Protein AF-A0A968YWM2-F1 (afdb_monomer)

Secondary structure (DSSP, 8-state):
-PPP-TT-HHHHHHHHHHHHHTTT--TT-EEEEEE-GGGTTGGG-BTTTB-TTPPEEEEEE----PPP-

Mean predicted aligned error: 7.8 Å

Sequence (69 a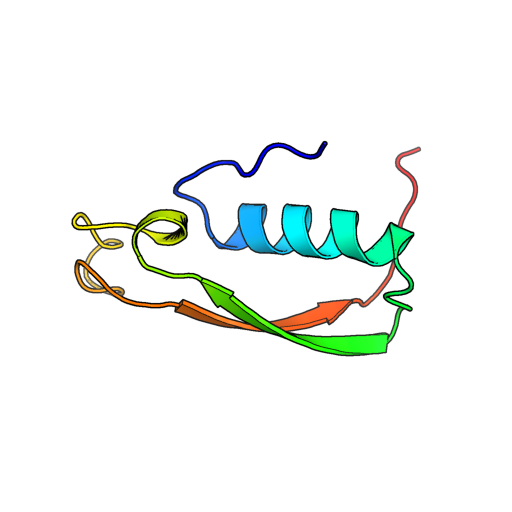a):
MGLIEKGNPAVDCYAYLKGTVSEGLAAGRQRRLVVPPDLGYGDRGRRNVIPPGATLVFDVELLAIEEPK

Solvent-accessible surface area (backbone atoms only — not comparable to full-atom values): 4230 Å² total; per-residue (Å²): 135,76,76,66,57,77,60,37,50,72,60,30,50,51,38,51,50,59,56,40,40,82,74,69,57,54,67,77,42,74,47,78,46,77,37,49,19,89,55,23,47,24,76,71,22,47,82,96,81,39,59,54,58,44,66,46,77,44,84,46,67,40,76,73,87,80,79,87,129

Foldseek 3Di:
DQDQPAADVVVNVVSVVVVCVVVDDDAFDKDKDKAWQRRYRAQNADDPPGHHRDIDIDTDGRHDDDDDD

Structure (mmCIF, N/CA/C/O backbone):
data_AF-A0A968YWM2-F1
#
_entry.id   AF-A0A968YWM2-F1
#
loop_
_atom_site.group_PDB
_atom_site.id
_atom_site.type_symbol
_atom_site.label_atom_id
_atom_site.label_alt_id
_atom_site.label_comp_id
_atom_site.label_asym_id
_atom_site.label_entity_id
_atom_site.label_seq_id
_atom_site.pdbx_PDB_ins_code
_atom_site.Cartn_x
_atom_site.Cartn_y
_atom_site.Cartn_z
_atom_site.occupancy
_atom_site.B_iso_or_equiv
_atom_site.auth_seq_id
_atom_site.auth_comp_id
_atom_site.auth_asym_id
_atom_site.auth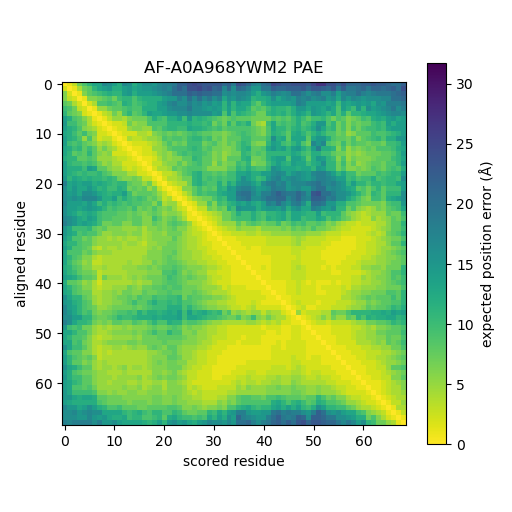_atom_id
_atom_site.pdbx_PDB_model_num
ATOM 1 N N . MET A 1 1 ? -7.915 17.934 3.993 1.00 37.94 1 MET A N 1
ATOM 2 C CA . MET A 1 1 ? -7.127 17.638 2.778 1.00 37.94 1 MET A CA 1
ATOM 3 C C . MET A 1 1 ? -5.839 16.946 3.221 1.00 37.94 1 MET A C 1
ATOM 5 O O . MET A 1 1 ? -4.868 17.620 3.533 1.00 37.94 1 MET A O 1
ATOM 9 N N . GLY A 1 2 ? -5.880 15.626 3.435 1.00 44.09 2 GLY A N 1
ATOM 10 C CA . GLY A 1 2 ? -4.714 14.865 3.904 1.00 44.09 2 GLY A CA 1
ATOM 11 C C . GLY A 1 2 ? -3.716 14.698 2.764 1.00 44.09 2 GLY A C 1
ATOM 12 O O . GLY A 1 2 ? -4.101 14.255 1.686 1.00 44.09 2 GLY A O 1
ATOM 13 N N . LEU A 1 3 ? -2.476 15.128 2.973 1.00 42.56 3 LEU A N 1
ATOM 14 C CA . LEU A 1 3 ? -1.427 15.081 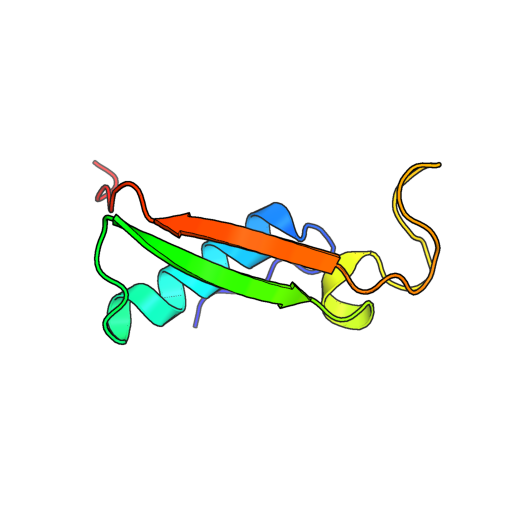1.961 1.00 42.56 3 LEU A CA 1
ATOM 15 C C . LEU A 1 3 ? -0.975 13.626 1.776 1.00 42.56 3 LEU A C 1
ATOM 17 O O . LEU A 1 3 ? -0.551 12.982 2.729 1.00 42.56 3 LEU A O 1
ATOM 21 N N . ILE A 1 4 ? -1.112 13.122 0.552 1.00 51.25 4 ILE A N 1
ATOM 22 C CA . ILE A 1 4 ? -0.517 11.865 0.088 1.00 51.25 4 ILE A CA 1
ATOM 23 C C . ILE A 1 4 ? 1.001 12.092 0.054 1.00 51.25 4 ILE A C 1
ATOM 25 O O . ILE A 1 4 ? 1.475 12.980 -0.665 1.00 51.25 4 ILE A O 1
ATOM 29 N N . GLU A 1 5 ? 1.762 11.338 0.844 1.00 56.00 5 GLU A N 1
ATOM 30 C CA . GLU A 1 5 ? 3.225 11.392 0.844 1.00 56.00 5 GLU A CA 1
ATOM 31 C C . GLU A 1 5 ? 3.747 10.525 -0.306 1.00 56.00 5 GLU A C 1
ATOM 33 O O . GLU A 1 5 ? 4.180 9.385 -0.123 1.00 56.00 5 GLU A O 1
ATOM 38 N N . LYS A 1 6 ? 3.693 11.098 -1.518 1.00 56.72 6 LYS A N 1
ATOM 39 C CA . LYS A 1 6 ? 4.099 10.447 -2.772 1.00 56.72 6 LYS A CA 1
ATOM 40 C C . LYS A 1 6 ? 5.385 9.631 -2.605 1.00 56.72 6 LYS A C 1
ATOM 42 O O . LYS A 1 6 ? 6.445 10.180 -2.298 1.00 56.72 6 LYS A O 1
ATOM 47 N N . GLY A 1 7 ? 5.302 8.333 -2.892 1.00 60.38 7 GLY A N 1
ATOM 48 C CA . GLY A 1 7 ? 6.445 7.414 -2.872 1.00 60.38 7 GLY A CA 1
ATOM 49 C C . GLY A 1 7 ? 6.464 6.438 -1.696 1.00 60.38 7 GLY A C 1
ATOM 50 O O . GLY A 1 7 ? 7.337 5.560 -1.656 1.00 60.38 7 GLY A O 1
ATOM 51 N N . ASN A 1 8 ? 5.513 6.537 -0.761 1.00 68.81 8 ASN A N 1
ATOM 52 C CA . ASN A 1 8 ? 5.280 5.516 0.253 1.00 68.81 8 ASN A CA 1
ATOM 53 C C . ASN A 1 8 ? 3.824 5.016 0.219 1.00 68.81 8 ASN A C 1
ATOM 55 O O . ASN A 1 8 ? 2.994 5.473 1.006 1.00 68.81 8 ASN A O 1
ATOM 59 N N . PRO A 1 9 ? 3.518 4.006 -0.616 1.00 67.94 9 PRO A N 1
ATOM 60 C CA . PRO A 1 9 ? 2.151 3.528 -0.801 1.00 67.94 9 PRO A CA 1
ATOM 61 C C . PRO A 1 9 ? 1.490 3.023 0.490 1.00 67.94 9 PRO A C 1
ATOM 63 O O . PRO A 1 9 ? 0.269 3.043 0.580 1.00 67.94 9 PRO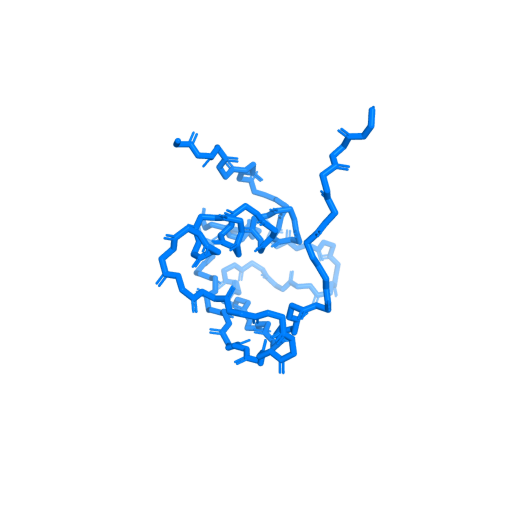 A O 1
ATOM 66 N N . ALA A 1 10 ? 2.255 2.623 1.516 1.00 64.81 10 ALA A N 1
ATOM 67 C CA . ALA A 1 10 ? 1.695 2.258 2.820 1.00 64.81 10 ALA A CA 1
ATOM 68 C C . ALA A 1 10 ? 1.156 3.477 3.598 1.00 64.81 10 ALA A C 1
ATOM 70 O O . ALA A 1 10 ? 0.096 3.396 4.218 1.00 64.81 10 ALA A O 1
ATOM 71 N N . VAL A 1 11 ? 1.855 4.615 3.535 1.00 65.31 11 VAL A N 1
ATOM 72 C CA . VAL A 1 11 ? 1.406 5.887 4.133 1.00 65.31 11 VAL A CA 1
ATOM 73 C C . VAL A 1 11 ? 0.244 6.465 3.326 1.00 65.31 11 VAL A C 1
ATOM 75 O O . VAL A 1 11 ? -0.732 6.948 3.901 1.00 65.31 11 VAL A O 1
ATOM 78 N N . ASP A 1 12 ? 0.284 6.309 2.003 1.00 66.81 12 ASP A N 1
ATOM 79 C CA . ASP A 1 12 ? -0.787 6.754 1.111 1.00 66.81 12 ASP A CA 1
ATOM 80 C C . ASP A 1 12 ? -2.077 5.943 1.304 1.00 66.81 12 ASP A C 1
ATOM 82 O O . ASP A 1 12 ? -3.169 6.513 1.291 1.00 66.81 12 ASP A O 1
ATOM 86 N N . CYS A 1 13 ? -1.970 4.637 1.589 1.00 65.81 13 CYS A N 1
ATOM 87 C CA . CYS A 1 13 ? -3.114 3.815 1.996 1.00 65.81 13 CYS A CA 1
ATOM 88 C C . CYS A 1 13 ? -3.775 4.367 3.265 1.00 65.81 13 CYS A C 1
ATOM 90 O O . CYS A 1 13 ? -4.999 4.479 3.323 1.00 65.81 13 CYS A O 1
ATOM 92 N N . TYR A 1 14 ? -2.984 4.757 4.267 1.00 65.31 14 TYR A N 1
ATOM 93 C CA . TYR A 1 14 ? -3.512 5.334 5.503 1.00 65.31 14 TYR A CA 1
ATOM 94 C C . TYR A 1 14 ? -4.179 6.697 5.268 1.00 65.31 14 TYR A C 1
ATOM 96 O O . TYR A 1 14 ? -5.281 6.934 5.764 1.00 65.31 14 TYR A O 1
ATOM 104 N N . ALA A 1 15 ? -3.567 7.577 4.471 1.00 64.25 15 ALA A N 1
ATOM 105 C CA . ALA A 1 15 ? -4.144 8.878 4.128 1.00 64.25 15 ALA A CA 1
ATOM 106 C C . ALA A 1 15 ? -5.468 8.741 3.355 1.00 64.25 15 ALA A C 1
ATOM 108 O O . ALA A 1 15 ? -6.430 9.453 3.658 1.00 64.25 15 ALA A O 1
ATOM 109 N N . TYR A 1 16 ? -5.543 7.795 2.412 1.00 67.25 16 TYR A N 1
ATOM 110 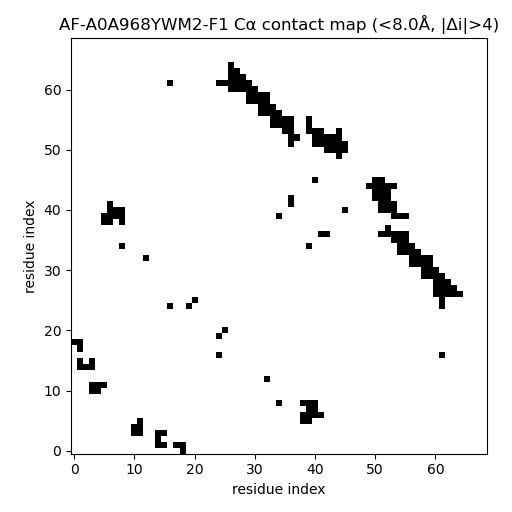C CA . TYR A 1 16 ? -6.766 7.492 1.670 1.00 67.25 16 TYR A CA 1
ATOM 111 C C . TYR A 1 16 ? -7.868 6.975 2.600 1.00 67.25 16 TYR A C 1
ATOM 113 O O . TYR A 1 16 ? -8.964 7.532 2.621 1.00 67.25 16 TYR A O 1
ATOM 121 N N . LEU A 1 17 ? -7.562 5.974 3.435 1.00 66.62 17 LEU A N 1
ATOM 122 C CA . LEU A 1 17 ? -8.520 5.429 4.400 1.00 66.62 17 LEU A CA 1
ATOM 123 C C . LEU A 1 17 ? -9.011 6.503 5.374 1.00 66.62 17 LEU A C 1
ATOM 125 O O . LEU A 1 17 ? -10.214 6.607 5.594 1.00 66.62 17 LEU A O 1
ATOM 129 N N . LYS A 1 18 ? -8.119 7.354 5.896 1.00 65.56 18 LYS A N 1
ATOM 130 C CA . LYS A 1 18 ? -8.477 8.465 6.791 1.00 65.56 18 LYS A CA 1
ATOM 131 C C . LYS A 1 18 ? -9.430 9.464 6.128 1.00 65.56 18 LYS A C 1
ATOM 133 O O . LYS A 1 18 ? -10.345 9.951 6.787 1.00 65.56 18 LYS A O 1
ATOM 138 N N . GLY A 1 19 ? -9.246 9.750 4.837 1.00 61.75 19 GLY A N 1
ATOM 139 C CA . GLY A 1 19 ? -10.191 10.552 4.057 1.00 61.75 19 GLY A CA 1
ATOM 140 C C . GLY A 1 19 ? -11.565 9.887 3.977 1.00 61.75 19 GLY A C 1
ATOM 141 O O . GLY A 1 19 ? -12.571 10.511 4.306 1.00 61.75 19 GLY A O 1
ATOM 142 N N . THR A 1 20 ? -11.615 8.596 3.648 1.00 59.16 20 THR A N 1
ATOM 143 C CA . THR A 1 20 ? -12.892 7.889 3.471 1.00 59.16 20 THR A CA 1
ATOM 144 C C . THR A 1 20 ? -13.588 7.485 4.776 1.00 59.16 20 THR A C 1
ATOM 146 O O . THR A 1 20 ? -14.774 7.158 4.745 1.00 59.16 20 THR A O 1
ATOM 149 N N . VAL A 1 21 ? -12.914 7.520 5.934 1.00 59.75 21 VAL A N 1
ATOM 150 C CA . VAL A 1 21 ? -13.566 7.412 7.258 1.00 59.75 21 VAL A CA 1
ATOM 151 C C . VAL A 1 21 ? -14.596 8.525 7.437 1.00 59.75 21 VAL A C 1
ATOM 153 O O . VAL A 1 21 ? -15.713 8.247 7.868 1.00 59.75 21 VAL A O 1
ATOM 156 N N . SER A 1 22 ? -14.281 9.753 7.008 1.00 59.50 22 SER A N 1
ATOM 157 C CA . SER A 1 22 ? -15.252 10.858 7.032 1.00 59.50 22 SER A CA 1
ATOM 158 C C . SER A 1 22 ? -16.438 10.664 6.077 1.00 59.50 22 SER A C 1
ATOM 160 O O . SER A 1 22 ? -17.481 11.279 6.266 1.00 59.50 22 SER A O 1
ATOM 162 N N . GLU A 1 23 ? -16.310 9.757 5.105 1.00 58.97 23 GLU A N 1
ATOM 163 C CA . GLU A 1 23 ? -17.321 9.445 4.086 1.00 58.97 23 GLU A CA 1
ATOM 164 C C . GLU A 1 23 ? -18.027 8.093 4.336 1.00 58.97 23 GLU A C 1
ATOM 166 O O . GLU A 1 23 ? -18.721 7.576 3.461 1.00 58.97 23 GLU A O 1
ATOM 171 N N . GLY A 1 24 ? -17.867 7.494 5.526 1.00 59.94 24 GLY A N 1
ATOM 172 C CA . GLY A 1 24 ? -18.617 6.299 5.941 1.00 59.94 24 GLY A CA 1
ATOM 173 C C . GLY A 1 24 ? -17.858 4.969 5.874 1.00 59.94 24 GLY A C 1
ATOM 174 O O . GLY A 1 24 ? -18.477 3.903 5.822 1.00 59.94 24 GLY A O 1
ATOM 175 N N . LEU A 1 25 ? -16.521 4.979 5.873 1.00 69.31 25 LEU A N 1
ATOM 176 C CA . LEU A 1 25 ? -15.753 3.765 6.166 1.00 69.31 25 LEU A CA 1
ATOM 177 C C . LEU A 1 25 ? -15.868 3.429 7.665 1.00 69.31 25 LEU A C 1
ATOM 179 O O . LEU A 1 25 ? -15.267 4.090 8.506 1.00 69.31 25 LEU A O 1
ATOM 183 N N . ALA A 1 26 ? -16.644 2.393 7.985 1.00 66.62 26 ALA A N 1
ATOM 184 C CA . ALA A 1 26 ? -16.754 1.849 9.337 1.00 66.62 26 ALA A CA 1
ATOM 185 C C . ALA A 1 26 ? -15.622 0.854 9.638 1.00 66.62 26 ALA A C 1
ATOM 187 O O . ALA A 1 26 ? -15.122 0.178 8.733 1.00 66.62 26 ALA A O 1
ATOM 188 N N . ALA A 1 27 ? -15.257 0.737 10.916 1.00 73.31 27 ALA A N 1
ATOM 189 C CA . ALA A 1 27 ? -14.359 -0.312 11.392 1.00 73.31 27 ALA A CA 1
ATOM 190 C C . ALA A 1 27 ? -14.904 -1.715 11.043 1.00 73.31 27 ALA A C 1
ATOM 192 O O . ALA A 1 27 ? -16.116 -1.928 10.978 1.00 73.31 27 ALA A O 1
ATOM 193 N N . GLY A 1 28 ? -14.004 -2.661 10.778 1.00 72.69 28 GLY A N 1
ATOM 194 C CA . GLY A 1 28 ? -14.294 -4.030 10.344 1.00 72.69 28 GLY A CA 1
ATOM 195 C C . GLY A 1 28 ? -14.641 -4.186 8.858 1.00 72.69 28 GLY A C 1
ATOM 196 O O . GLY A 1 28 ? -15.017 -5.276 8.431 1.00 72.69 28 GLY A O 1
ATOM 197 N N . ARG A 1 29 ? -14.556 -3.125 8.039 1.00 76.06 29 ARG A N 1
ATOM 198 C CA . ARG A 1 29 ? -14.765 -3.221 6.583 1.00 76.06 29 ARG A CA 1
ATOM 199 C C . ARG A 1 29 ? -13.452 -3.371 5.821 1.00 76.06 29 ARG A C 1
ATOM 201 O O . ARG A 1 29 ? -12.516 -2.595 6.013 1.00 76.06 29 ARG A O 1
ATOM 208 N N . GLN A 1 30 ? -13.456 -4.311 4.877 1.00 81.00 30 GLN A N 1
ATOM 209 C CA . GLN A 1 30 ? -12.389 -4.513 3.900 1.00 81.00 30 GLN A CA 1
ATOM 210 C C . GLN A 1 30 ? -12.624 -3.678 2.638 1.00 81.00 30 GLN A C 1
ATOM 212 O O . GLN A 1 30 ? -13.763 -3.505 2.190 1.00 81.00 30 GLN A O 1
ATOM 217 N N . ARG A 1 31 ? -11.545 -3.165 2.046 1.00 80.62 31 ARG A N 1
ATOM 218 C CA . ARG A 1 31 ? -11.549 -2.477 0.751 1.00 80.62 31 ARG A CA 1
ATOM 219 C C . ARG A 1 31 ? -10.308 -2.833 -0.052 1.00 80.62 31 ARG A C 1
ATOM 221 O O . ARG A 1 31 ? -9.244 -3.065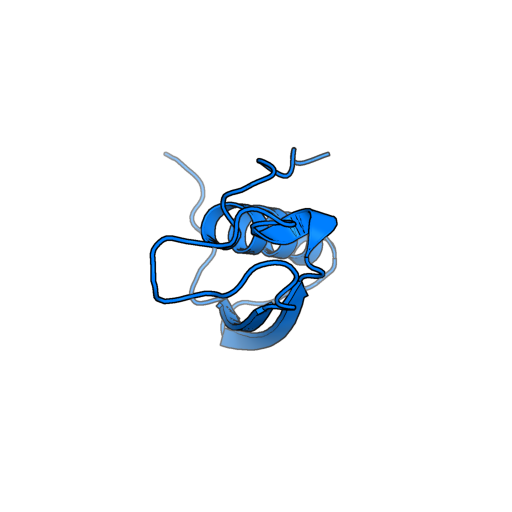 0.506 1.00 80.62 31 ARG A O 1
ATOM 228 N N . ARG A 1 32 ? -10.452 -2.807 -1.375 1.00 83.88 32 ARG A N 1
ATOM 229 C CA . ARG A 1 32 ? -9.333 -2.920 -2.307 1.00 83.88 32 ARG A CA 1
ATOM 230 C C . ARG A 1 32 ? -8.898 -1.536 -2.762 1.00 83.88 32 ARG A C 1
ATOM 232 O O . ARG A 1 32 ? -9.711 -0.784 -3.296 1.00 83.88 32 ARG A O 1
ATOM 239 N N . LEU A 1 33 ? -7.624 -1.221 -2.577 1.00 82.50 33 LEU A N 1
ATOM 240 C CA . LEU A 1 33 ? -6.983 -0.012 -3.076 1.00 82.50 33 LEU A CA 1
ATOM 241 C C . LEU A 1 33 ? -6.123 -0.363 -4.284 1.00 82.50 33 LEU A C 1
ATOM 243 O O . LEU A 1 33 ? -5.310 -1.283 -4.230 1.00 82.50 33 LEU A O 1
ATOM 247 N N . VAL A 1 34 ? -6.307 0.382 -5.370 1.00 86.38 34 VAL A N 1
ATOM 248 C CA . VAL A 1 34 ? -5.503 0.265 -6.588 1.00 86.38 34 VAL A CA 1
ATOM 249 C C . VAL A 1 34 ? -4.699 1.548 -6.725 1.00 86.38 34 VAL A C 1
ATOM 251 O O . VAL A 1 34 ? -5.265 2.621 -6.920 1.00 86.38 34 VAL A O 1
ATOM 254 N N . VAL A 1 35 ? -3.382 1.439 -6.584 1.00 84.62 35 VAL A N 1
ATOM 255 C CA . VAL A 1 35 ? -2.451 2.567 -6.612 1.00 84.62 35 VAL A CA 1
ATOM 256 C C . VAL A 1 35 ? -1.691 2.529 -7.939 1.00 84.62 35 VAL A C 1
ATOM 258 O O . VAL A 1 35 ? -0.861 1.633 -8.135 1.00 84.62 35 VAL A O 1
ATOM 261 N N . PRO A 1 36 ? -1.966 3.463 -8.869 1.00 88.06 36 PRO A N 1
ATOM 262 C CA . PRO A 1 36 ? -1.225 3.549 -10.119 1.00 88.06 36 PRO A CA 1
ATOM 263 C C . PRO A 1 36 ? 0.245 3.919 -9.859 1.00 88.06 36 PRO A C 1
ATOM 265 O O . PRO A 1 36 ? 0.562 4.481 -8.805 1.00 88.06 36 PRO A O 1
ATOM 268 N N . PRO A 1 37 ? 1.153 3.657 -10.816 1.00 88.31 37 PRO A N 1
ATOM 269 C CA . PRO A 1 37 ? 2.591 3.829 -10.612 1.00 88.31 37 PRO A CA 1
ATOM 270 C C . PRO A 1 37 ? 2.982 5.240 -10.160 1.00 88.31 37 PRO A C 1
ATOM 272 O O . PRO A 1 37 ? 3.805 5.374 -9.258 1.00 88.31 37 PRO A O 1
ATOM 275 N N . ASP A 1 38 ? 2.335 6.274 -10.706 1.00 86.12 38 ASP A N 1
ATOM 276 C CA . ASP A 1 38 ? 2.594 7.691 -10.398 1.00 86.12 38 ASP A CA 1
ATOM 277 C C . ASP A 1 38 ? 2.311 8.084 -8.940 1.00 86.12 38 ASP A C 1
ATOM 279 O O . ASP A 1 38 ? 2.837 9.082 -8.441 1.00 86.12 38 ASP A O 1
ATOM 283 N N . LEU A 1 39 ? 1.460 7.311 -8.259 1.00 81.19 39 LEU A N 1
ATOM 284 C CA . LEU A 1 39 ? 1.151 7.455 -6.835 1.00 81.19 39 LEU A CA 1
ATOM 285 C C . LEU A 1 39 ? 1.879 6.410 -5.975 1.00 81.19 39 LEU A C 1
ATOM 287 O O . LEU A 1 39 ? 1.907 6.535 -4.759 1.00 81.19 39 LEU A O 1
ATOM 291 N N . GLY A 1 40 ? 2.461 5.384 -6.597 1.00 84.25 40 GLY A N 1
ATOM 292 C CA . GLY A 1 40 ? 3.250 4.346 -5.946 1.00 84.25 40 GLY A CA 1
ATOM 293 C C . GLY A 1 40 ? 4.747 4.639 -6.027 1.00 84.25 40 GLY A C 1
ATOM 294 O O . GLY A 1 40 ? 5.233 5.664 -5.557 1.00 84.25 40 GLY A O 1
ATOM 295 N N . TYR A 1 41 ? 5.501 3.706 -6.611 1.00 87.19 41 TYR A N 1
ATOM 296 C CA . TYR A 1 41 ? 6.962 3.804 -6.721 1.00 87.19 41 TYR A CA 1
ATOM 297 C C . TYR A 1 41 ? 7.464 4.359 -8.066 1.00 87.19 41 TYR A C 1
ATOM 299 O O . TYR A 1 41 ? 8.677 4.469 -8.271 1.00 87.19 41 TYR A O 1
ATOM 307 N N . GLY A 1 42 ? 6.552 4.717 -8.973 1.00 87.06 42 GLY A N 1
ATOM 308 C CA . GLY A 1 42 ? 6.850 5.248 -10.302 1.00 87.06 42 GLY A CA 1
ATOM 309 C C . GLY A 1 42 ? 7.804 4.370 -11.113 1.00 87.06 42 GLY A C 1
ATOM 310 O O . GLY A 1 42 ? 7.926 3.159 -10.903 1.00 87.06 42 GLY A O 1
ATOM 311 N N . ASP A 1 43 ? 8.549 5.008 -12.008 1.00 92.19 43 ASP A N 1
ATOM 312 C CA . ASP A 1 43 ? 9.536 4.346 -12.873 1.00 92.19 43 ASP A CA 1
ATOM 313 C C . ASP A 1 43 ? 10.779 3.856 -12.122 1.00 92.19 43 ASP A C 1
ATOM 315 O O . ASP A 1 43 ? 11.620 3.153 -12.675 1.00 92.19 43 ASP A O 1
ATOM 319 N N . ARG A 1 44 ? 10.930 4.219 -10.844 1.00 89.44 44 ARG A N 1
ATOM 320 C CA . ARG A 1 44 ? 12.048 3.741 -10.023 1.00 89.44 44 ARG A CA 1
ATOM 321 C C . ARG A 1 44 ? 11.794 2.347 -9.458 1.00 89.44 44 ARG A C 1
ATOM 323 O O . ARG A 1 44 ? 12.756 1.648 -9.148 1.00 89.44 44 ARG A O 1
ATOM 330 N N . GLY A 1 45 ? 10.529 1.9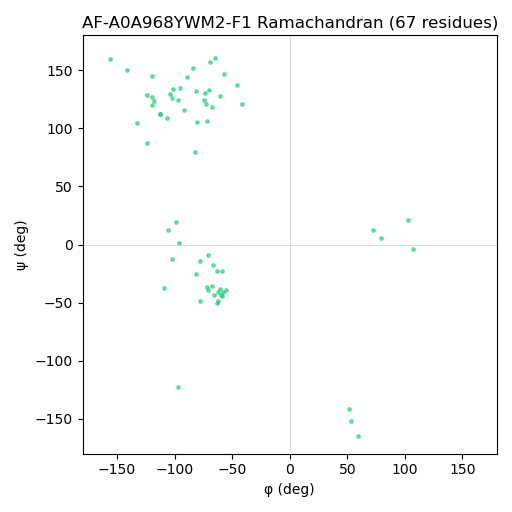51 -9.299 1.00 87.44 45 GLY A N 1
ATOM 331 C CA . GLY A 1 45 ? 10.176 0.736 -8.569 1.00 87.44 45 GLY A CA 1
ATOM 332 C C . GLY A 1 45 ? 10.667 0.770 -7.114 1.00 87.44 45 GLY A C 1
ATOM 333 O O . GLY A 1 45 ? 11.035 1.814 -6.563 1.00 87.44 45 GLY A O 1
ATOM 334 N N . ARG A 1 46 ? 10.679 -0.387 -6.450 1.00 87.94 46 ARG A N 1
ATOM 335 C CA . ARG A 1 46 ? 11.147 -0.510 -5.060 1.00 87.94 46 ARG A CA 1
ATOM 336 C C . ARG A 1 46 ? 12.092 -1.690 -4.937 1.00 87.94 46 ARG A C 1
ATOM 338 O O . ARG A 1 46 ? 11.663 -2.844 -4.842 1.00 87.94 46 ARG A O 1
ATOM 345 N N . ARG A 1 47 ? 13.386 -1.368 -4.840 1.00 85.62 47 ARG A N 1
ATOM 346 C CA . ARG A 1 47 ? 14.467 -2.363 -4.743 1.00 85.62 47 ARG A CA 1
ATOM 347 C C . ARG A 1 47 ? 14.312 -3.396 -5.877 1.00 85.62 47 ARG A C 1
ATOM 349 O O . ARG A 1 47 ? 13.904 -3.035 -6.971 1.00 85.62 47 ARG A O 1
ATOM 356 N N . ASN A 1 48 ? 14.575 -4.670 -5.588 1.00 86.25 48 ASN A N 1
ATOM 357 C CA . ASN A 1 48 ? 14.415 -5.786 -6.524 1.00 86.25 48 ASN A CA 1
ATOM 358 C C . ASN A 1 48 ? 13.090 -6.547 -6.317 1.00 86.25 48 ASN A C 1
ATOM 360 O O . ASN A 1 48 ? 12.997 -7.712 -6.686 1.00 86.25 48 ASN A O 1
ATOM 364 N N . VAL A 1 49 ? 12.102 -5.932 -5.652 1.00 90.25 49 VAL A N 1
ATOM 365 C CA . VAL A 1 49 ? 10.829 -6.590 -5.297 1.00 90.25 49 VAL A CA 1
ATOM 366 C C . VAL A 1 49 ? 9.672 -6.046 -6.127 1.00 90.25 49 VAL A C 1
ATOM 368 O O . VAL A 1 49 ? 8.798 -6.808 -6.525 1.00 90.25 49 VAL A O 1
ATOM 371 N N . ILE A 1 50 ? 9.667 -4.739 -6.409 1.00 88.62 50 ILE A N 1
ATOM 372 C CA . ILE A 1 50 ? 8.612 -4.097 -7.198 1.00 88.62 50 ILE A CA 1
ATOM 373 C C . ILE A 1 50 ? 9.241 -3.484 -8.447 1.00 88.62 50 ILE A C 1
ATOM 375 O O . ILE A 1 50 ? 10.103 -2.608 -8.302 1.00 88.62 50 ILE A O 1
ATOM 379 N N . PRO A 1 51 ? 8.823 -3.910 -9.651 1.00 92.69 51 PRO A N 1
ATOM 380 C CA . PRO A 1 51 ? 9.386 -3.394 -10.885 1.00 92.69 51 PRO A CA 1
ATOM 381 C C . PRO A 1 51 ? 8.987 -1.927 -11.130 1.00 92.69 51 PRO A C 1
ATOM 383 O O . PRO A 1 51 ? 7.962 -1.464 -10.615 1.00 92.69 51 PRO A O 1
ATOM 386 N N . PRO A 1 52 ? 9.777 -1.190 -11.930 1.00 93.25 52 PRO A N 1
ATOM 387 C CA . PRO A 1 52 ? 9.370 0.081 -12.526 1.00 93.25 52 PRO A CA 1
ATOM 388 C C . PRO A 1 52 ? 7.970 0.020 -13.145 1.00 93.25 52 PRO A C 1
ATOM 390 O O . PRO A 1 52 ? 7.638 -0.955 -13.819 1.00 93.25 52 PRO A O 1
ATOM 393 N N . GLY A 1 53 ? 7.151 1.051 -12.928 1.00 92.88 53 GLY A N 1
ATOM 394 C CA . GLY A 1 53 ? 5.832 1.154 -13.564 1.00 92.88 53 GLY A CA 1
ATOM 395 C C . GLY A 1 53 ? 4.774 0.180 -13.023 1.00 92.88 53 GLY A C 1
ATOM 396 O O . GLY A 1 53 ? 3.717 0.021 -13.631 1.00 92.88 53 GLY A O 1
ATOM 397 N N . ALA A 1 54 ? 5.026 -0.491 -11.895 1.00 92.06 54 ALA A N 1
ATOM 398 C CA . ALA A 1 54 ? 4.063 -1.414 -11.303 1.00 92.06 54 ALA A CA 1
ATOM 399 C C . ALA A 1 54 ? 2.846 -0.685 -10.712 1.00 92.06 54 ALA A C 1
ATOM 401 O O . ALA A 1 54 ? 2.987 0.257 -9.930 1.00 92.06 54 ALA A O 1
ATOM 402 N N . THR A 1 55 ? 1.648 -1.183 -11.026 1.00 90.19 55 THR A N 1
ATOM 403 C CA . THR A 1 55 ? 0.429 -0.848 -10.277 1.00 90.19 55 THR A CA 1
ATOM 404 C C . THR A 1 55 ? 0.372 -1.712 -9.025 1.00 90.19 55 THR A C 1
ATOM 406 O O . THR A 1 55 ? 0.558 -2.927 -9.100 1.00 90.19 55 THR A O 1
ATOM 409 N N . LEU A 1 56 ? 0.109 -1.096 -7.876 1.00 87.50 56 LEU A N 1
ATOM 410 C CA . LEU A 1 56 ? 0.030 -1.795 -6.599 1.00 87.50 56 LEU A CA 1
ATOM 411 C C . LEU A 1 56 ? -1.430 -2.013 -6.225 1.00 87.50 56 LEU A C 1
ATOM 413 O O . LEU A 1 56 ? -2.241 -1.092 -6.305 1.00 87.50 56 LEU A O 1
ATOM 417 N N . VAL A 1 57 ? -1.759 -3.228 -5.801 1.00 88.88 57 VAL A N 1
ATOM 418 C CA . VAL A 1 57 ? -3.097 -3.576 -5.324 1.00 88.88 57 VAL A CA 1
ATOM 419 C C . VAL A 1 57 ? -2.979 -4.004 -3.872 1.00 88.88 57 VAL A C 1
ATOM 421 O O . VAL A 1 57 ? -2.218 -4.917 -3.557 1.00 88.88 57 VAL A O 1
ATOM 424 N N . PHE A 1 58 ? -3.722 -3.337 -2.997 1.00 84.81 58 PHE A N 1
ATOM 425 C CA . PHE A 1 58 ? -3.757 -3.626 -1.570 1.00 84.81 58 PHE A CA 1
ATOM 426 C C . PHE A 1 58 ? -5.175 -3.994 -1.163 1.00 84.81 58 PHE A C 1
ATOM 428 O O . PHE A 1 58 ? -6.104 -3.223 -1.398 1.00 84.81 58 PHE A O 1
ATOM 435 N N . ASP A 1 59 ? -5.339 -5.139 -0.516 1.00 86.69 59 ASP A N 1
ATOM 436 C CA . ASP A 1 59 ? -6.552 -5.441 0.234 1.00 86.69 59 ASP A CA 1
ATOM 437 C C . ASP A 1 59 ? -6.315 -4.976 1.679 1.00 86.69 59 ASP A C 1
ATOM 439 O O . ASP A 1 59 ? -5.395 -5.438 2.353 1.00 86.69 59 ASP A O 1
ATOM 443 N N . VAL A 1 60 ? -7.091 -3.987 2.123 1.00 82.50 60 VAL A N 1
ATOM 444 C CA . VAL A 1 60 ? -6.934 -3.321 3.421 1.00 82.50 60 VAL A CA 1
ATOM 445 C C . VAL A 1 60 ? -8.190 -3.483 4.262 1.00 82.50 60 VAL A C 1
ATOM 447 O O . VAL A 1 60 ? -9.304 -3.453 3.742 1.00 82.50 60 VAL A O 1
ATOM 450 N N . GLU A 1 61 ? -8.013 -3.604 5.573 1.00 82.75 61 GLU A N 1
ATOM 451 C CA . GLU A 1 61 ? -9.099 -3.672 6.547 1.00 82.75 61 GLU A CA 1
ATOM 452 C C . GLU A 1 61 ? -8.929 -2.568 7.589 1.00 82.75 61 GLU A C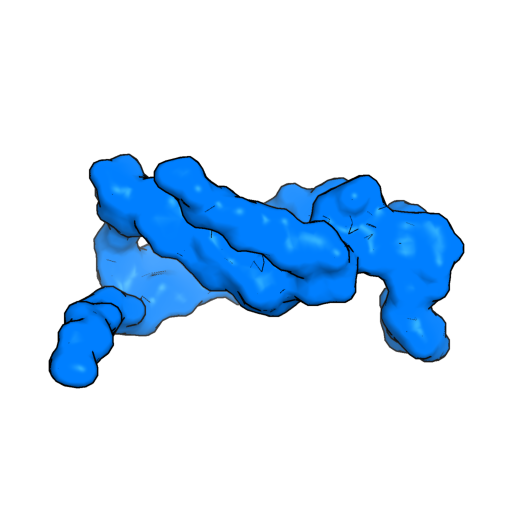 1
ATOM 454 O O . GLU A 1 61 ? -7.855 -2.415 8.174 1.00 82.75 61 GLU A O 1
ATOM 459 N N . LEU A 1 62 ? -9.982 -1.781 7.819 1.00 79.25 62 LEU A N 1
ATOM 460 C CA . LEU A 1 62 ? -9.971 -0.789 8.889 1.00 79.25 62 LEU A CA 1
ATOM 461 C C . LEU A 1 62 ? -10.281 -1.482 10.216 1.00 79.25 62 LEU A C 1
ATOM 463 O O . LEU A 1 62 ? -11.435 -1.804 10.471 1.00 79.25 62 LEU A O 1
ATOM 467 N N . LEU A 1 63 ? -9.280 -1.682 11.070 1.00 81.62 63 LEU A N 1
ATOM 468 C CA . LEU A 1 63 ? -9.478 -2.359 12.357 1.00 81.62 63 LEU A CA 1
ATOM 469 C C . LEU A 1 63 ? -10.119 -1.445 13.411 1.00 81.62 63 LEU A C 1
ATOM 471 O O . LEU A 1 63 ? -11.094 -1.828 14.052 1.00 81.62 63 LEU A O 1
ATOM 475 N N . ALA A 1 64 ? -9.591 -0.233 13.576 1.00 75.56 64 ALA A N 1
ATOM 476 C CA . ALA A 1 64 ? -10.067 0.740 14.555 1.00 75.56 64 ALA A CA 1
ATOM 477 C C . ALA A 1 64 ? -9.704 2.171 14.134 1.00 75.56 64 ALA A C 1
ATOM 479 O O . ALA A 1 64 ? -8.792 2.381 13.332 1.00 75.56 64 ALA A O 1
ATOM 480 N N . ILE A 1 65 ? -10.418 3.150 14.692 1.00 74.44 65 ILE A N 1
ATOM 481 C CA . ILE A 1 65 ? -10.081 4.575 14.608 1.00 74.44 65 ILE A CA 1
ATOM 482 C C . ILE A 1 65 ? -9.713 5.008 16.024 1.00 74.44 65 ILE A C 1
ATOM 484 O O . ILE A 1 65 ? -10.572 5.022 16.903 1.00 74.44 65 ILE A O 1
ATOM 488 N N . GLU A 1 66 ? -8.442 5.329 16.242 1.00 75.56 66 GLU A N 1
ATOM 489 C CA . GLU A 1 66 ? -7.961 5.854 17.519 1.00 75.56 66 GLU A CA 1
ATOM 490 C C . GLU A 1 66 ? -7.775 7.367 17.399 1.00 75.56 66 GLU A C 1
ATOM 492 O O . GLU A 1 66 ? -7.092 7.851 16.492 1.00 75.56 66 GLU A O 1
ATOM 497 N N . GLU A 1 67 ? -8.395 8.127 18.302 1.00 70.44 67 GLU A N 1
ATOM 498 C CA . GLU A 1 67 ? -8.067 9.542 18.444 1.00 70.44 67 GLU A CA 1
ATOM 499 C C . GLU A 1 67 ? -6.707 9.663 19.143 1.00 70.44 67 GLU A C 1
ATOM 501 O O . GLU A 1 67 ? -6.492 9.016 20.175 1.00 70.44 67 GLU A O 1
ATOM 506 N N . PRO A 1 68 ? -5.767 10.456 18.596 1.00 67.06 68 PRO A N 1
ATOM 507 C CA . PRO A 1 68 ? -4.510 10.709 19.280 1.00 67.06 68 PRO A CA 1
ATOM 508 C C . PRO A 1 68 ? -4.808 11.388 20.623 1.00 67.06 68 PRO A C 1
ATOM 510 O O . PRO A 1 68 ? -5.537 12.380 20.663 1.00 67.06 68 PRO A O 1
ATOM 513 N N . LYS A 1 69 ? -4.269 10.825 21.707 1.00 58.50 69 LYS A N 1
ATOM 514 C CA . LYS A 1 69 ? -4.304 11.428 23.046 1.00 58.50 69 LYS A CA 1
ATOM 515 C C . LYS A 1 69 ? -3.304 12.568 23.178 1.00 58.50 69 LYS A C 1
ATOM 517 O O . LYS A 1 69 ? -2.227 12.473 22.547 1.00 58.50 69 LYS A O 1
#

Radius of gyration: 13.29 Å; Cα contacts (8 Å, |Δi|>4): 101; chains: 1; bounding box: 33×24×37 Å

pLDDT: mean 74.78, std 13.52, range [37.94, 93.25]

Nearest PDB structures (foldseek):
  6m4v-assembly2_D  TM=8.088E-01  e=5.387E-04  Homo sapiens
  6m4w-assembly1_D  TM=8.420E-01  e=9.103E-04  Homo sapiens
  4nnr-assembly2_B  TM=8.867E-01  e=5.709E-03  Homo sapiens
  2pbc-assembly4_D  TM=8.815E-01  e=1.100E-02  Homo sapiens
  4odr-assemb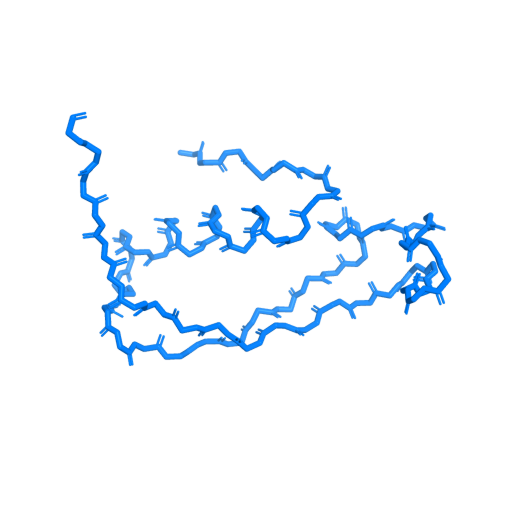ly1_A  TM=7.411E-01  e=2.579E-02  Thermus thermophilus